Protein AF-A0AAV4Y3Q3-F1 (afdb_monomer_lite)

InterPro domains:
  IPR050278 Serine protease S9B/DPPIV [P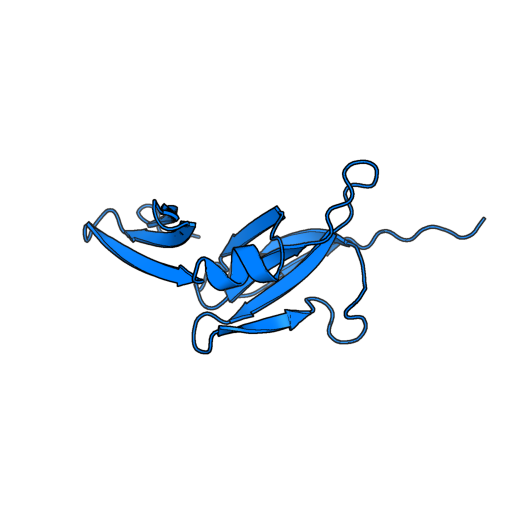THR11731] (3-102)

Secondary structure (DSSP, 8-state):
---TTEEEEE-TTS-EEEEETTTTEEEEEE-HHHHHHHT-SEEEE-TTSSEEEEEEEEETTTTEEEEEEEETTT--EEESSSS-TT-EEEEEEE-SSTT-EEEEE------

Organism: Caerostris extrusa (NCBI:txid172846)

Sequence (111 aa):
MASDHEFLFRDADGAATIYNAETLRKTVVMPNTTFRQMNVHQYSISPDRKYILLSIDYKKHSFLAKYRIFNISNEHVVPLLHDDSNAMLQFAQWGRGGSQLVSSLHFKLLQ

Structure (mmCIF, N/CA/C/O backbone):
data_AF-A0AAV4Y3Q3-F1
#
_entry.id   AF-A0AAV4Y3Q3-F1
#
loop_
_atom_site.group_PDB
_atom_site.id
_atom_site.type_symbol
_atom_site.label_atom_id
_atom_site.label_alt_id
_atom_site.label_comp_id
_atom_site.label_asym_id
_atom_site.label_entity_id
_atom_site.label_seq_id
_atom_site.pdbx_PDB_ins_code
_atom_site.Cartn_x
_atom_site.Cartn_y
_atom_site.Cartn_z
_atom_site.occupancy
_atom_site.B_iso_or_equiv
_atom_site.auth_seq_id
_atom_site.auth_comp_id
_atom_site.auth_asym_id
_atom_site.auth_atom_id
_atom_site.pdbx_PDB_model_num
ATOM 1 N N . MET A 1 1 ? -0.713 14.556 7.058 1.00 40.59 1 MET A N 1
ATOM 2 C CA . MET A 1 1 ? -0.578 13.932 8.392 1.00 40.59 1 MET A CA 1
ATOM 3 C C . MET A 1 1 ? -1.631 12.847 8.450 1.00 40.59 1 MET A C 1
ATOM 5 O O . MET A 1 1 ? -2.776 13.159 8.149 1.00 40.59 1 MET A O 1
ATOM 9 N N . ALA A 1 2 ? -1.255 11.588 8.695 1.00 48.81 2 ALA A N 1
ATOM 10 C CA . ALA A 1 2 ? -2.251 10.589 9.081 1.00 48.81 2 ALA A CA 1
ATOM 11 C C . ALA A 1 2 ? -3.042 11.197 10.247 1.00 48.81 2 ALA A C 1
ATOM 13 O O . ALA A 1 2 ? -2.412 11.795 11.117 1.00 48.81 2 ALA A O 1
ATOM 14 N N . SER A 1 3 ? -4.378 11.184 10.206 1.00 62.97 3 SER A N 1
ATOM 15 C CA . SER A 1 3 ? -5.131 11.688 11.356 1.00 62.97 3 SER A CA 1
ATOM 16 C C . SER A 1 3 ? -4.685 10.887 12.577 1.00 62.97 3 SER A C 1
ATOM 18 O O . SER A 1 3 ? -4.458 9.682 12.452 1.00 62.97 3 SER A O 1
ATOM 20 N N . ASP A 1 4 ? -4.537 11.540 13.730 1.00 74.62 4 ASP A N 1
ATOM 21 C CA . ASP A 1 4 ? -3.963 10.976 14.969 1.00 74.62 4 ASP A CA 1
ATOM 22 C C . ASP A 1 4 ? -4.721 9.741 15.518 1.00 74.62 4 ASP A C 1
ATOM 24 O O . ASP A 1 4 ? -4.395 9.194 16.571 1.00 74.62 4 ASP A O 1
ATOM 28 N N . HIS A 1 5 ? -5.733 9.275 14.787 1.00 87.00 5 HIS A N 1
ATOM 29 C CA . HIS A 1 5 ? -6.649 8.204 15.134 1.00 87.00 5 HIS A CA 1
ATOM 30 C C . HIS A 1 5 ? -6.671 7.067 14.109 1.00 87.00 5 HIS A C 1
ATOM 32 O O . HIS A 1 5 ? -7.507 6.174 14.231 1.00 87.00 5 HIS A O 1
ATOM 38 N N . GLU A 1 6 ? -5.795 7.071 13.101 1.00 91.50 6 GLU A N 1
ATOM 39 C CA . GLU A 1 6 ? -5.749 6.002 12.105 1.00 91.50 6 GLU A CA 1
ATOM 40 C C . GLU A 1 6 ? -4.428 5.256 12.021 1.00 91.50 6 GLU A C 1
ATOM 42 O O . GLU A 1 6 ? -3.344 5.837 12.021 1.00 91.50 6 GLU A O 1
ATOM 47 N N . PHE A 1 7 ? -4.548 3.937 11.870 1.00 91.00 7 PHE A N 1
ATOM 48 C CA . PHE A 1 7 ? -3.422 3.017 11.869 1.00 91.00 7 PHE A CA 1
ATOM 49 C C . PHE A 1 7 ? -3.551 2.037 10.710 1.00 91.00 7 PHE A C 1
ATOM 51 O O . PHE A 1 7 ? -4.573 1.366 10.560 1.00 91.00 7 PHE A O 1
ATOM 58 N N . LEU A 1 8 ? -2.496 1.940 9.904 1.00 95.44 8 LEU A N 1
ATOM 59 C CA . LEU A 1 8 ? -2.355 0.920 8.872 1.00 95.44 8 LEU A CA 1
ATOM 60 C C . LEU A 1 8 ? -1.654 -0.303 9.470 1.00 95.44 8 LEU A C 1
ATOM 62 O O . LEU A 1 8 ? -0.585 -0.172 10.064 1.00 95.44 8 LEU A O 1
ATOM 66 N N . PHE A 1 9 ? -2.226 -1.489 9.292 1.00 95.88 9 PHE A N 1
ATOM 67 C CA . PHE A 1 9 ? -1.650 -2.739 9.789 1.00 95.88 9 PHE A CA 1
ATOM 68 C C . PHE A 1 9 ? -1.958 -3.917 8.853 1.00 95.88 9 PHE A C 1
ATOM 70 O O . PHE A 1 9 ? -2.809 -3.813 7.967 1.00 95.88 9 PHE A O 1
ATOM 77 N N . ARG A 1 10 ? -1.253 -5.043 9.049 1.00 97.06 10 ARG A N 1
ATOM 78 C CA . ARG A 1 10 ? -1.615 -6.334 8.442 1.00 97.06 10 ARG A CA 1
ATOM 79 C C . ARG A 1 10 ? -2.601 -7.044 9.358 1.00 97.06 10 ARG A C 1
ATOM 81 O O . ARG A 1 10 ? -2.267 -7.288 10.516 1.00 97.06 10 ARG A O 1
ATOM 88 N N . ASP A 1 11 ? -3.792 -7.348 8.861 1.00 97.56 11 ASP A N 1
ATOM 89 C CA . ASP A 1 11 ? -4.766 -8.126 9.628 1.00 97.56 11 ASP A CA 1
ATOM 90 C C . ASP A 1 11 ? -4.453 -9.632 9.623 1.00 97.56 11 ASP A C 1
ATOM 92 O O . ASP A 1 11 ? -3.448 -10.079 9.065 1.00 97.56 11 ASP A O 1
ATOM 96 N N . ALA A 1 12 ? -5.306 -10.414 10.290 1.00 97.56 12 ALA A N 1
ATOM 97 C CA . ALA A 1 12 ? -5.129 -11.855 10.449 1.00 97.56 12 ALA A CA 1
ATOM 98 C C . ALA A 1 12 ? -5.189 -12.622 9.115 1.00 97.56 12 ALA A C 1
ATOM 100 O O . ALA A 1 12 ? -4.521 -13.645 8.974 1.00 97.56 12 ALA A O 1
ATOM 101 N N . ASP A 1 13 ? -5.922 -12.103 8.126 1.00 97.56 13 ASP A N 1
ATOM 102 C CA . ASP A 1 13 ? -5.992 -12.666 6.774 1.00 97.56 13 ASP A CA 1
ATOM 103 C C . ASP A 1 13 ? -4.816 -12.205 5.897 1.00 97.56 13 ASP A C 1
ATOM 105 O O . ASP A 1 13 ? -4.639 -12.657 4.758 1.00 97.56 13 ASP A O 1
ATOM 109 N N . GLY A 1 14 ? -3.981 -11.310 6.428 1.00 97.38 14 GLY A N 1
ATOM 110 C CA . GLY A 1 14 ? -2.821 -10.740 5.772 1.00 97.38 14 GLY A CA 1
ATOM 111 C C . GLY A 1 14 ? -3.166 -9.617 4.800 1.00 97.38 14 GLY A C 1
ATOM 112 O O . GLY A 1 14 ? -2.322 -9.288 3.967 1.00 97.38 14 GLY A O 1
ATOM 113 N N . ALA A 1 15 ? -4.352 -9.017 4.849 1.00 98.38 15 ALA A N 1
ATOM 114 C CA . ALA A 1 15 ? -4.645 -7.818 4.068 1.00 98.38 15 ALA A CA 1
ATOM 115 C C . ALA A 1 15 ? -4.046 -6.571 4.741 1.00 98.38 15 ALA A C 1
ATOM 117 O O . ALA A 1 15 ? -3.773 -6.568 5.943 1.00 98.38 15 ALA A O 1
ATOM 118 N N . ALA A 1 16 ? -3.785 -5.516 3.964 1.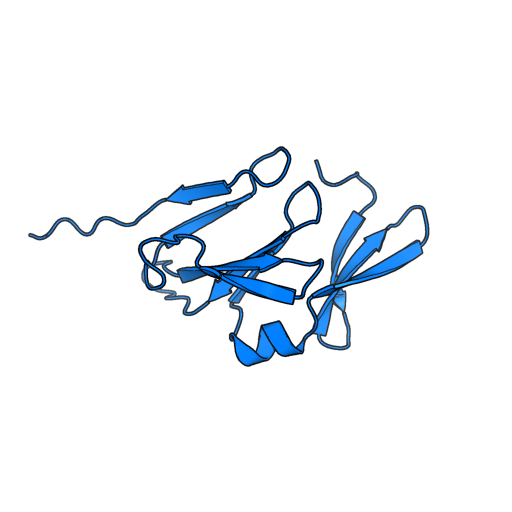00 98.31 16 ALA A N 1
ATOM 119 C CA . ALA A 1 16 ? -3.484 -4.206 4.530 1.00 98.31 16 ALA A CA 1
ATOM 120 C C . ALA A 1 16 ? -4.800 -3.517 4.882 1.00 98.31 16 ALA A C 1
ATOM 122 O O . ALA A 1 16 ? -5.646 -3.305 4.009 1.00 98.31 16 ALA A O 1
ATOM 123 N N . THR A 1 17 ? -4.938 -3.141 6.147 1.00 98.38 17 THR A N 1
ATOM 124 C CA . THR A 1 17 ? -6.191 -2.650 6.712 1.00 98.38 17 THR A CA 1
ATOM 125 C C . THR A 1 17 ? -5.933 -1.370 7.492 1.00 98.38 17 THR A C 1
ATOM 127 O O . THR A 1 17 ? -4.987 -1.278 8.274 1.00 98.38 17 THR A O 1
ATOM 130 N N . ILE A 1 18 ? -6.774 -0.365 7.258 1.00 96.94 18 ILE A N 1
ATOM 131 C CA . ILE A 1 18 ? -6.833 0.850 8.068 1.00 96.94 18 ILE A CA 1
ATOM 132 C C . ILE A 1 18 ? -7.822 0.610 9.197 1.00 96.94 18 ILE A C 1
ATOM 134 O O . ILE A 1 18 ? -8.969 0.241 8.949 1.00 96.94 18 ILE A O 1
ATOM 138 N N . TYR A 1 19 ? -7.394 0.856 10.428 1.00 96.06 19 TYR A N 1
ATOM 139 C CA . TYR A 1 19 ? -8.272 0.974 11.583 1.00 96.06 19 TYR A CA 1
ATOM 140 C C . TYR A 1 19 ? -8.401 2.438 11.988 1.00 96.06 19 TYR A C 1
ATOM 142 O O . TYR A 1 19 ? -7.389 3.113 12.172 1.00 96.06 19 TYR A O 1
ATOM 150 N N . ASN A 1 20 ? -9.636 2.903 12.154 1.00 95.00 20 ASN A N 1
ATOM 151 C CA . ASN A 1 20 ? -9.951 4.216 12.699 1.00 95.00 20 ASN A CA 1
ATOM 152 C C . ASN A 1 20 ? -10.411 4.063 14.156 1.00 95.00 20 ASN A C 1
ATOM 154 O O . ASN A 1 20 ? -11.442 3.453 14.426 1.00 95.00 20 ASN A O 1
ATOM 158 N N . ALA A 1 21 ? -9.632 4.606 15.090 1.00 93.50 21 ALA A N 1
ATOM 159 C CA . ALA A 1 21 ? -9.825 4.449 16.527 1.00 93.50 21 ALA A CA 1
ATOM 160 C C . ALA A 1 21 ? -10.990 5.274 17.097 1.00 93.50 21 ALA A C 1
ATOM 162 O O . ALA A 1 21 ? -11.505 4.917 18.151 1.00 93.50 21 ALA A O 1
ATOM 163 N N . GLU A 1 22 ? -11.437 6.329 16.411 1.00 94.56 22 GLU A N 1
ATOM 164 C CA . GLU A 1 22 ? -12.622 7.102 16.817 1.00 94.56 22 GLU A CA 1
ATOM 165 C C . GLU A 1 22 ? -13.914 6.351 16.490 1.00 94.56 22 GLU A C 1
ATOM 167 O O . GLU A 1 22 ? -14.840 6.287 17.292 1.00 94.56 22 GLU A O 1
ATOM 172 N N . THR A 1 23 ? -13.978 5.775 15.290 1.00 95.25 23 THR A N 1
ATOM 173 C CA . THR A 1 23 ? -15.184 5.113 14.765 1.00 95.25 23 THR A CA 1
ATOM 174 C C . THR A 1 23 ? -15.185 3.603 14.980 1.00 95.25 23 THR A C 1
ATOM 176 O O . THR A 1 23 ? -16.194 2.949 14.718 1.00 95.25 23 THR A O 1
ATOM 179 N N . LEU A 1 24 ? -14.051 3.044 15.410 1.00 94.94 24 LEU A N 1
ATOM 180 C CA . LEU A 1 24 ? -13.777 1.610 15.540 1.00 94.94 24 LEU A CA 1
ATOM 181 C C . LEU A 1 24 ? -13.916 0.829 14.220 1.00 94.94 24 LEU A C 1
ATOM 183 O O . LEU A 1 24 ? -14.022 -0.400 14.216 1.00 94.94 24 LEU A O 1
ATOM 187 N N . ARG A 1 25 ? -13.917 1.527 13.078 1.00 96.12 25 ARG A N 1
ATOM 188 C CA . ARG A 1 25 ? -14.088 0.917 11.757 1.00 96.12 25 ARG A CA 1
ATOM 189 C C . ARG A 1 25 ? -12.766 0.395 11.215 1.00 96.12 25 ARG A C 1
ATOM 191 O O . ARG A 1 25 ? -11.716 1.013 11.387 1.00 96.12 25 ARG A O 1
ATOM 198 N N . LYS A 1 26 ? -12.847 -0.737 10.515 1.00 96.81 26 LYS A N 1
ATOM 199 C CA . LYS A 1 26 ? -11.750 -1.329 9.747 1.00 96.81 26 LYS A CA 1
ATOM 200 C C . LYS A 1 26 ? -12.088 -1.285 8.264 1.00 96.81 26 LYS A C 1
ATOM 202 O O . LYS A 1 26 ? -13.185 -1.685 7.882 1.00 96.81 26 LYS A O 1
ATOM 207 N N . THR A 1 27 ? -11.135 -0.855 7.451 1.00 96.94 27 THR A N 1
ATOM 208 C CA . THR A 1 27 ? -11.261 -0.800 5.993 1.00 96.94 27 THR A CA 1
ATOM 209 C C . THR A 1 27 ? -10.071 -1.506 5.370 1.00 96.94 27 THR A C 1
ATOM 211 O O . THR A 1 27 ? -8.933 -1.071 5.553 1.00 96.94 27 THR A O 1
ATOM 214 N N . VAL A 1 28 ? -10.324 -2.581 4.627 1.00 97.94 28 VAL A N 1
ATOM 215 C CA . VAL A 1 28 ? -9.292 -3.220 3.805 1.00 97.94 28 VAL A CA 1
ATOM 216 C C . VAL A 1 28 ? -8.940 -2.267 2.669 1.00 97.94 28 VAL A C 1
ATOM 218 O O . VAL A 1 28 ? -9.816 -1.843 1.921 1.00 97.94 28 VAL A O 1
ATOM 221 N N . VAL A 1 29 ? -7.662 -1.917 2.559 1.00 98.25 29 VAL A N 1
ATOM 222 C CA . VAL A 1 29 ? -7.149 -1.015 1.518 1.00 98.25 29 VAL A CA 1
ATOM 223 C C . VAL A 1 29 ? -6.284 -1.724 0.490 1.00 98.25 29 VAL A C 1
ATOM 225 O O . VAL A 1 29 ? -6.051 -1.169 -0.574 1.00 98.25 29 VAL A O 1
ATOM 228 N N . MET A 1 30 ? -5.812 -2.938 0.773 1.00 98.56 30 MET A N 1
ATOM 229 C CA . MET A 1 30 ? -5.188 -3.795 -0.235 1.00 98.56 30 MET A CA 1
ATOM 230 C C . MET A 1 30 ? -5.276 -5.264 0.187 1.00 98.56 30 MET A C 1
ATOM 232 O O . MET A 1 30 ? -4.896 -5.596 1.316 1.00 98.56 30 MET A O 1
ATOM 236 N N . PRO A 1 31 ? -5.740 -6.161 -0.697 1.00 98.06 31 PRO A N 1
ATOM 237 C CA . PRO A 1 31 ? -5.919 -7.566 -0.361 1.00 98.06 31 PRO A CA 1
ATOM 238 C C . PRO A 1 31 ? -4.580 -8.302 -0.197 1.00 98.06 31 PRO A C 1
ATOM 240 O O . PRO A 1 31 ? -3.552 -7.940 -0.774 1.00 98.06 31 PRO A O 1
ATOM 243 N N . ASN A 1 32 ? -4.593 -9.406 0.558 1.00 98.44 32 ASN A N 1
ATOM 244 C CA . ASN A 1 32 ? -3.413 -10.264 0.743 1.00 98.44 32 ASN A CA 1
ATOM 245 C C . ASN A 1 32 ? -2.914 -10.892 -0.577 1.00 98.44 32 ASN A C 1
ATOM 247 O O . ASN A 1 32 ? -1.744 -11.253 -0.709 1.00 98.44 32 ASN A O 1
ATOM 251 N N . THR A 1 33 ? -3.785 -11.032 -1.581 1.00 98.19 33 THR A N 1
ATOM 252 C CA . THR A 1 33 ? -3.416 -11.530 -2.917 1.00 98.19 33 THR A CA 1
ATOM 253 C C . THR A 1 33 ? -2.305 -10.692 -3.543 1.00 98.19 33 THR A C 1
ATOM 255 O O . THR A 1 33 ? -1.324 -11.280 -3.991 1.00 98.19 33 THR A O 1
ATOM 258 N N . THR A 1 34 ? -2.378 -9.359 -3.465 1.00 98.06 34 THR A N 1
ATOM 259 C CA . THR A 1 34 ? -1.334 -8.453 -3.972 1.00 98.06 34 THR A CA 1
ATOM 260 C C . THR A 1 34 ? -0.002 -8.666 -3.255 1.00 98.06 34 THR A C 1
ATOM 262 O O . THR A 1 34 ? 1.036 -8.796 -3.905 1.00 98.06 34 THR A O 1
ATOM 265 N N . PHE A 1 35 ? -0.015 -8.792 -1.919 1.00 98.31 35 PHE A N 1
ATOM 266 C CA . PHE A 1 35 ? 1.196 -9.089 -1.139 1.00 98.31 35 PHE A CA 1
ATOM 267 C C . PHE A 1 35 ? 1.875 -10.380 -1.601 1.00 98.31 35 PHE A C 1
ATOM 269 O O . PHE A 1 35 ? 3.092 -10.398 -1.782 1.00 98.31 35 PHE A O 1
ATOM 276 N N . ARG A 1 36 ? 1.091 -11.448 -1.798 1.00 97.94 36 ARG A N 1
ATOM 277 C CA . ARG A 1 36 ? 1.600 -12.768 -2.197 1.00 97.94 36 ARG A CA 1
ATOM 278 C C . ARG A 1 36 ? 2.084 -12.795 -3.642 1.00 97.94 36 ARG A C 1
ATOM 280 O O . ARG A 1 36 ? 3.173 -13.292 -3.895 1.00 97.94 36 ARG A O 1
ATOM 287 N N . GLN A 1 37 ? 1.303 -12.248 -4.573 1.00 97.69 37 GLN A N 1
ATOM 288 C CA . GLN A 1 37 ? 1.639 -12.229 -6.000 1.00 97.69 37 GLN A CA 1
ATOM 289 C C . GLN A 1 37 ? 2.913 -11.432 -6.282 1.00 97.69 37 GLN A C 1
ATOM 291 O O . GLN A 1 37 ? 3.696 -11.810 -7.147 1.00 97.69 37 GLN A O 1
ATOM 296 N N . MET A 1 38 ? 3.126 -10.340 -5.547 1.00 97.50 38 MET A N 1
ATOM 297 C CA . MET A 1 38 ? 4.261 -9.446 -5.771 1.00 97.50 38 MET A CA 1
ATOM 298 C C . MET A 1 38 ? 5.430 -9.671 -4.808 1.00 97.50 38 MET A C 1
ATOM 300 O O . MET A 1 38 ? 6.455 -9.008 -4.949 1.00 97.50 38 MET A O 1
ATOM 304 N N . ASN A 1 39 ? 5.279 -10.571 -3.830 1.00 97.31 39 ASN A N 1
ATOM 305 C CA . ASN A 1 39 ? 6.255 -10.813 -2.767 1.00 97.31 39 ASN A CA 1
ATOM 306 C C . ASN A 1 39 ? 6.737 -9.503 -2.104 1.00 97.31 39 ASN A C 1
ATOM 308 O O . ASN A 1 39 ? 7.929 -9.187 -2.072 1.00 97.31 39 ASN A O 1
ATOM 312 N N . VAL A 1 40 ? 5.778 -8.695 -1.643 1.00 98.12 40 VAL A N 1
ATOM 313 C CA . VAL A 1 40 ? 6.034 -7.348 -1.107 1.00 98.12 40 VAL A CA 1
ATOM 314 C C . VAL A 1 40 ? 6.877 -7.416 0.167 1.00 98.12 40 VAL A C 1
ATOM 316 O O . VAL A 1 40 ? 6.505 -8.075 1.136 1.00 98.12 40 VAL A O 1
ATOM 319 N N . HIS A 1 41 ? 7.983 -6.672 0.179 1.00 96.94 41 HIS A N 1
ATOM 320 C CA . HIS A 1 41 ? 8.903 -6.566 1.309 1.00 96.94 41 HIS A CA 1
ATOM 321 C C . HIS A 1 41 ? 8.442 -5.515 2.332 1.00 96.94 41 HIS A C 1
ATOM 323 O O . HIS A 1 41 ? 8.365 -5.791 3.526 1.00 96.94 41 HIS A O 1
ATOM 329 N N . GLN A 1 42 ? 8.144 -4.294 1.881 1.00 96.69 42 GLN A N 1
ATOM 330 C CA . GLN A 1 42 ? 7.593 -3.208 2.703 1.00 96.69 42 GLN A CA 1
ATOM 331 C C . GLN A 1 42 ? 6.492 -2.475 1.940 1.00 96.69 42 GLN A C 1
ATOM 333 O O . GLN A 1 42 ? 6.438 -2.508 0.710 1.00 96.69 42 GLN A O 1
ATOM 338 N N . TYR A 1 43 ? 5.626 -1.793 2.686 1.00 97.75 43 TYR A N 1
ATOM 339 C CA . TYR A 1 43 ? 4.540 -1.002 2.129 1.00 97.75 43 TYR A CA 1
ATOM 340 C C . TYR A 1 43 ? 4.253 0.232 2.988 1.00 97.75 43 TYR A C 1
ATOM 342 O O . TYR A 1 43 ? 4.511 0.235 4.191 1.00 97.75 43 TYR A O 1
ATOM 350 N N . SER A 1 44 ? 3.714 1.280 2.372 1.00 96.44 44 SER A N 1
ATOM 351 C CA . SER A 1 44 ? 3.233 2.477 3.067 1.00 96.44 44 SER A CA 1
ATOM 352 C C . SER A 1 44 ? 2.093 3.128 2.292 1.00 96.44 44 SER A C 1
ATOM 354 O O . SER A 1 44 ? 2.045 3.052 1.066 1.00 96.44 44 SER A O 1
ATOM 356 N N . ILE A 1 45 ? 1.164 3.772 2.993 1.00 95.31 45 ILE A N 1
ATOM 357 C CA . ILE A 1 45 ? 0.004 4.427 2.380 1.00 95.31 45 ILE A CA 1
ATOM 358 C C . ILE A 1 45 ? 0.253 5.923 2.170 1.00 95.31 45 ILE A C 1
ATOM 360 O O . ILE A 1 45 ? 0.897 6.567 3.002 1.00 95.31 45 ILE A O 1
ATOM 364 N N . SER A 1 46 ? -0.257 6.474 1.067 1.00 95.12 46 SER A N 1
ATOM 365 C CA . SER A 1 46 ? -0.210 7.911 0.808 1.00 95.12 46 SER A CA 1
ATOM 366 C C . SER A 1 46 ? -1.025 8.683 1.859 1.00 95.12 46 SER A C 1
ATOM 368 O O . SER A 1 46 ? -2.041 8.178 2.347 1.00 95.12 46 SER A O 1
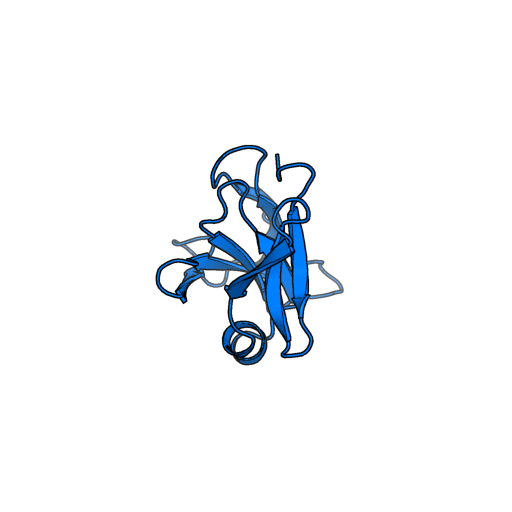ATOM 370 N N . PRO A 1 47 ? -0.635 9.924 2.209 1.00 90.75 47 PRO A N 1
ATOM 371 C CA . PRO A 1 47 ? -1.392 10.766 3.138 1.00 90.75 47 PRO A CA 1
ATOM 372 C C . PRO A 1 47 ? -2.882 10.930 2.802 1.00 90.75 47 PRO A C 1
ATOM 374 O O . PRO A 1 47 ? -3.695 11.070 3.710 1.00 90.75 47 PRO A O 1
ATOM 377 N N . ASP A 1 48 ? -3.237 10.922 1.514 1.00 92.06 48 ASP A N 1
ATOM 378 C CA . ASP A 1 48 ? -4.620 11.015 1.025 1.00 92.06 48 ASP A CA 1
ATOM 379 C C . ASP A 1 48 ? -5.333 9.660 0.869 1.00 92.06 48 ASP A C 1
ATOM 381 O O . ASP A 1 48 ? -6.498 9.634 0.473 1.00 92.06 48 ASP A O 1
ATOM 385 N N . ARG A 1 49 ? -4.657 8.547 1.191 1.00 93.31 49 ARG A N 1
ATOM 386 C CA . ARG A 1 49 ? -5.191 7.172 1.197 1.00 93.31 49 ARG A CA 1
ATOM 387 C C . ARG A 1 49 ? -5.711 6.691 -0.150 1.00 93.31 49 ARG A C 1
ATOM 389 O O . ARG A 1 49 ? -6.583 5.829 -0.211 1.00 93.31 49 ARG A O 1
ATOM 396 N N . LYS A 1 50 ? -5.179 7.244 -1.235 1.00 96.25 50 LYS A N 1
ATOM 397 C CA . LYS A 1 50 ? -5.512 6.808 -2.594 1.00 96.25 50 LYS A CA 1
ATOM 398 C C . LYS A 1 50 ? -4.574 5.721 -3.100 1.00 96.25 50 LYS A C 1
ATOM 400 O O . LYS A 1 50 ? -4.970 4.923 -3.949 1.00 96.25 50 LYS A O 1
ATOM 405 N N . TYR A 1 51 ? -3.355 5.671 -2.565 1.00 97.75 51 TYR A N 1
ATOM 406 C CA . TYR A 1 51 ? -2.311 4.795 -3.069 1.00 97.75 51 TYR A CA 1
ATOM 407 C C . TYR A 1 51 ? -1.514 4.119 -1.959 1.00 97.75 51 TYR A C 1
ATOM 409 O O . TYR A 1 51 ? -1.351 4.655 -0.863 1.00 97.75 51 TYR A O 1
ATOM 417 N N . ILE A 1 52 ? -0.955 2.956 -2.283 1.00 98.00 52 ILE A N 1
ATOM 418 C CA . ILE A 1 52 ? 0.031 2.256 -1.460 1.00 98.00 52 ILE A CA 1
ATOM 419 C C . ILE A 1 52 ? 1.324 2.124 -2.260 1.00 98.00 52 ILE A C 1
ATOM 421 O O . ILE A 1 52 ? 1.326 1.646 -3.391 1.00 98.00 52 ILE A O 1
ATOM 425 N N . LEU A 1 53 ? 2.433 2.552 -1.664 1.00 98.06 53 LEU A N 1
ATOM 426 C CA . LEU A 1 53 ? 3.774 2.341 -2.184 1.00 98.06 53 LEU A CA 1
ATOM 427 C C . LEU A 1 53 ? 4.247 0.971 -1.712 1.00 98.06 53 LEU A C 1
ATOM 429 O O . LEU A 1 53 ? 4.225 0.700 -0.514 1.00 98.06 53 LEU A O 1
ATOM 433 N N . LEU A 1 54 ? 4.682 0.126 -2.639 1.00 98.38 54 LEU A N 1
ATOM 434 C CA . LEU A 1 54 ? 5.175 -1.224 -2.382 1.00 98.38 54 LEU A CA 1
ATOM 435 C C . LEU A 1 54 ? 6.649 -1.302 -2.766 1.00 98.38 54 LEU A C 1
ATOM 437 O O . LEU A 1 54 ? 7.023 -0.824 -3.838 1.00 98.38 54 LEU A O 1
ATOM 441 N N . SER A 1 55 ? 7.465 -1.952 -1.940 1.00 97.88 55 SER A N 1
ATOM 442 C CA . SER A 1 55 ? 8.816 -2.367 -2.318 1.00 97.88 55 SER A CA 1
ATOM 443 C C . SER A 1 55 ? 8.860 -3.874 -2.569 1.00 97.88 55 SER A C 1
ATOM 445 O O . SER A 1 55 ? 8.366 -4.670 -1.769 1.00 97.88 55 SER A O 1
ATOM 447 N N . ILE A 1 56 ? 9.436 -4.265 -3.704 1.00 97.69 56 ILE A N 1
ATOM 448 C CA . ILE A 1 56 ? 9.593 -5.658 -4.145 1.00 97.69 56 ILE A CA 1
ATOM 449 C C . ILE A 1 56 ? 11.039 -5.900 -4.593 1.00 97.69 56 ILE A C 1
ATOM 451 O O . ILE A 1 56 ? 11.804 -4.952 -4.791 1.00 97.69 56 ILE A O 1
ATOM 455 N N . ASP A 1 57 ? 11.425 -7.166 -4.763 1.00 96.50 57 ASP A N 1
ATOM 456 C CA . ASP A 1 57 ? 12.779 -7.565 -5.184 1.00 96.50 57 ASP A CA 1
ATOM 457 C C . ASP A 1 57 ? 13.906 -6.973 -4.306 1.00 96.50 57 ASP A C 1
ATOM 459 O O . ASP A 1 57 ? 15.006 -6.697 -4.795 1.00 96.50 57 ASP A O 1
ATOM 463 N N . TYR A 1 58 ? 13.645 -6.773 -3.007 1.00 96.44 58 TYR A N 1
ATOM 464 C CA . TYR A 1 58 ? 14.583 -6.119 -2.093 1.00 96.44 58 TYR A CA 1
ATOM 465 C C . TYR A 1 58 ? 15.926 -6.860 -1.999 1.00 96.44 58 TYR A C 1
ATOM 467 O O . TYR A 1 58 ? 15.997 -8.063 -1.731 1.00 96.44 58 TYR A O 1
ATOM 475 N N . LYS A 1 59 ? 17.018 -6.119 -2.188 1.00 95.19 59 LYS A N 1
ATOM 476 C CA . LYS A 1 59 ? 18.401 -6.594 -2.126 1.00 95.19 59 LYS A CA 1
ATOM 477 C C . LYS A 1 59 ? 19.049 -6.087 -0.844 1.00 95.19 59 LYS A C 1
ATOM 479 O O . LYS A 1 59 ? 19.541 -4.964 -0.787 1.00 95.19 59 LYS A O 1
ATOM 484 N N . LYS A 1 60 ? 19.110 -6.949 0.173 1.00 89.56 60 LYS A N 1
ATOM 485 C CA . LYS A 1 60 ? 19.607 -6.615 1.521 1.00 89.56 60 LYS A CA 1
ATOM 486 C C . LYS A 1 60 ? 21.001 -5.970 1.549 1.00 89.56 60 LYS A C 1
ATOM 488 O O . LYS A 1 60 ? 21.229 -5.098 2.373 1.00 89.56 60 LYS A O 1
ATOM 493 N N . HIS A 1 61 ? 21.919 -6.380 0.671 1.00 90.69 61 HIS A N 1
ATOM 494 C CA . HIS A 1 61 ? 23.301 -5.875 0.677 1.00 90.69 61 HIS A CA 1
ATOM 495 C C . HIS A 1 61 ? 23.469 -4.493 0.038 1.00 90.69 61 HIS A C 1
ATOM 497 O O . HIS A 1 61 ? 24.385 -3.766 0.403 1.00 90.69 61 HIS A O 1
ATOM 503 N N . SER A 1 62 ? 22.607 -4.132 -0.912 1.00 89.62 62 SER A N 1
ATOM 504 C CA . SER A 1 62 ? 22.652 -2.833 -1.595 1.00 89.62 62 SER A CA 1
ATOM 505 C C . SER A 1 62 ? 21.529 -1.890 -1.165 1.00 89.62 62 SER A C 1
ATOM 507 O O . SER A 1 62 ? 21.496 -0.748 -1.618 1.00 89.62 62 SER A O 1
ATOM 509 N N . PHE A 1 63 ? 20.616 -2.364 -0.311 1.00 90.50 63 PHE A N 1
ATOM 510 C CA . PHE A 1 63 ? 19.393 -1.674 0.104 1.00 90.50 63 PHE A CA 1
ATOM 511 C C . PHE A 1 63 ? 18.518 -1.234 -1.078 1.00 90.50 63 PHE A C 1
ATOM 513 O O . PHE A 1 63 ? 17.780 -0.263 -0.986 1.00 90.50 63 PHE A O 1
ATOM 520 N N . LEU A 1 64 ? 18.603 -1.949 -2.204 1.00 95.25 64 LEU A N 1
ATOM 521 C CA . LEU A 1 64 ? 17.858 -1.633 -3.418 1.00 95.25 64 LEU A CA 1
ATOM 522 C C . LEU A 1 64 ? 16.535 -2.393 -3.472 1.00 95.25 64 LEU A C 1
ATOM 524 O O . LEU A 1 64 ? 16.504 -3.588 -3.190 1.00 95.25 64 LEU A O 1
ATOM 528 N N . ALA A 1 65 ? 15.471 -1.741 -3.926 1.00 96.75 65 ALA A N 1
ATOM 529 C CA . ALA A 1 65 ? 14.197 -2.377 -4.249 1.00 96.75 65 ALA A CA 1
ATOM 530 C C . ALA A 1 65 ? 13.606 -1.801 -5.534 1.00 96.75 65 ALA A C 1
ATOM 532 O O . ALA A 1 65 ? 13.868 -0.653 -5.897 1.00 96.75 65 ALA A O 1
ATOM 533 N N . LYS A 1 66 ? 12.760 -2.585 -6.203 1.00 97.06 66 LYS A N 1
ATOM 534 C CA . LYS A 1 66 ? 11.832 -2.032 -7.190 1.00 97.06 66 LYS A CA 1
ATOM 535 C C . LYS A 1 66 ? 10.617 -1.503 -6.450 1.00 97.06 66 LYS A C 1
ATOM 537 O O . LYS A 1 66 ? 10.091 -2.172 -5.562 1.00 97.06 66 LYS A O 1
ATOM 542 N N . TYR A 1 67 ? 10.151 -0.329 -6.849 1.00 97.44 67 TYR A N 1
ATOM 543 C CA . TYR A 1 67 ? 8.971 0.279 -6.251 1.00 97.44 67 TYR A CA 1
ATOM 544 C C . TYR A 1 67 ? 7.771 0.229 -7.192 1.00 97.44 67 TYR A C 1
ATOM 546 O O . TYR A 1 67 ? 7.896 0.301 -8.422 1.00 97.44 67 TYR A O 1
ATOM 554 N N . ARG A 1 68 ? 6.594 0.060 -6.596 1.00 98.00 68 ARG A N 1
ATOM 555 C CA . ARG A 1 68 ? 5.304 -0.036 -7.281 1.00 98.00 68 ARG A CA 1
ATOM 556 C C . ARG A 1 68 ? 4.276 0.811 -6.544 1.00 98.00 68 ARG A C 1
ATOM 558 O O . ARG A 1 68 ? 4.346 0.924 -5.324 1.00 98.00 68 ARG A O 1
ATOM 565 N N . ILE A 1 69 ? 3.330 1.380 -7.278 1.00 98.06 69 ILE A N 1
ATOM 566 C CA . ILE A 1 69 ? 2.190 2.108 -6.727 1.00 98.06 69 ILE A CA 1
ATOM 567 C C . ILE A 1 69 ? 0.944 1.262 -6.971 1.00 98.06 69 ILE A C 1
ATOM 569 O O . ILE A 1 69 ? 0.604 0.986 -8.119 1.00 98.06 69 ILE A O 1
ATOM 573 N N . PHE A 1 70 ? 0.276 0.859 -5.897 1.00 98.56 70 PHE A N 1
ATOM 574 C CA . PHE A 1 70 ? -1.041 0.231 -5.922 1.00 98.56 70 PHE A CA 1
ATOM 575 C C . PHE A 1 70 ? -2.114 1.311 -5.752 1.00 98.56 70 PHE A C 1
ATOM 577 O O . PHE A 1 70 ? -2.059 2.086 -4.797 1.00 98.56 70 PHE A O 1
ATOM 584 N N . ASN A 1 71 ? -3.075 1.379 -6.671 1.00 98.12 71 ASN A N 1
ATOM 585 C CA . ASN A 1 71 ? -4.232 2.265 -6.590 1.00 98.12 71 ASN A CA 1
ATOM 586 C C . ASN A 1 71 ? -5.372 1.561 -5.848 1.00 98.12 71 ASN A C 1
ATOM 588 O O . ASN A 1 71 ? -5.874 0.536 -6.296 1.00 98.12 71 ASN A O 1
ATOM 592 N N . ILE A 1 72 ? -5.802 2.140 -4.727 1.00 98.06 72 ILE A N 1
ATOM 593 C CA . ILE A 1 72 ? -6.787 1.518 -3.833 1.00 98.06 72 ILE A CA 1
ATOM 594 C C . ILE A 1 72 ? -8.171 1.416 -4.489 1.00 98.06 72 ILE A C 1
ATOM 596 O O . ILE A 1 72 ? -8.916 0.486 -4.211 1.00 98.06 72 ILE A O 1
ATOM 600 N N . SER A 1 73 ? -8.521 2.344 -5.382 1.00 97.75 73 SER A N 1
ATOM 601 C CA . SER A 1 73 ? -9.873 2.421 -5.956 1.00 97.75 73 SER A CA 1
ATOM 602 C C . SER A 1 73 ? -10.180 1.351 -7.003 1.00 97.75 73 SER A C 1
ATOM 604 O O . SER A 1 73 ? -11.341 0.998 -7.190 1.00 97.75 73 SER A O 1
ATOM 606 N N . ASN A 1 74 ? -9.158 0.864 -7.708 1.00 97.69 74 ASN A N 1
ATOM 607 C CA . ASN A 1 74 ? -9.312 -0.059 -8.836 1.00 97.69 74 ASN A CA 1
ATOM 608 C C . ASN A 1 74 ? -8.314 -1.224 -8.805 1.00 97.69 74 ASN A C 1
ATOM 610 O O . ASN A 1 74 ? -8.215 -1.967 -9.778 1.00 97.69 74 ASN A O 1
ATOM 614 N N . GLU A 1 75 ? -7.556 -1.344 -7.716 1.00 97.56 75 GLU A N 1
ATOM 615 C CA . GLU A 1 75 ? -6.548 -2.378 -7.471 1.00 97.56 75 GLU A CA 1
ATOM 616 C C . GLU A 1 75 ? -5.429 -2.457 -8.524 1.00 97.56 75 GLU A C 1
ATOM 618 O O . GLU A 1 75 ? -4.667 -3.424 -8.576 1.00 97.56 75 GLU A O 1
ATOM 623 N N . HIS A 1 76 ? -5.286 -1.427 -9.362 1.00 97.62 76 HIS A N 1
ATOM 624 C CA . HIS A 1 76 ? -4.280 -1.405 -10.412 1.00 97.62 76 HIS A CA 1
ATOM 625 C C . HIS A 1 76 ? -2.893 -1.098 -9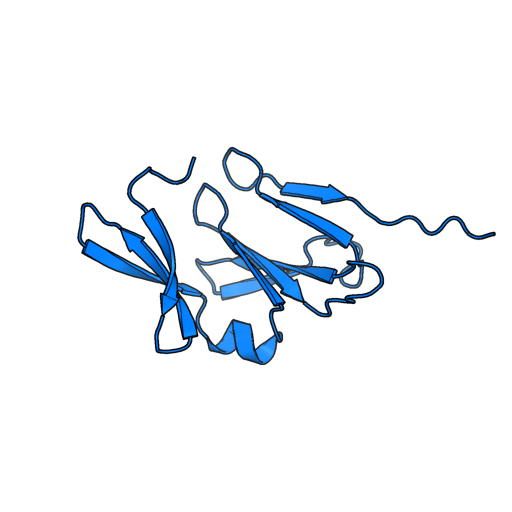.841 1.00 97.62 76 HIS A C 1
ATOM 627 O O . HIS A 1 76 ? -2.730 -0.209 -9.001 1.00 97.62 76 HIS A O 1
ATOM 633 N N . VAL A 1 77 ? -1.873 -1.795 -10.344 1.00 97.75 77 VAL A N 1
ATOM 634 C CA . VAL A 1 77 ? -0.483 -1.620 -9.914 1.00 97.75 77 VAL A CA 1
ATOM 635 C C . VAL A 1 77 ? 0.370 -1.106 -11.060 1.00 97.75 77 VAL A C 1
ATOM 637 O O . VAL A 1 77 ? 0.397 -1.694 -12.137 1.00 97.75 77 VAL A O 1
ATOM 640 N N . VAL A 1 78 ? 1.122 -0.038 -10.809 1.00 97.00 78 VAL A N 1
ATOM 641 C CA . VAL A 1 78 ? 2.047 0.561 -11.782 1.00 97.00 78 VAL A CA 1
ATOM 642 C C . VAL A 1 78 ? 3.465 0.658 -11.217 1.00 97.00 78 VAL A C 1
ATOM 644 O O . VAL A 1 78 ? 3.641 0.716 -9.996 1.00 97.00 78 VAL A O 1
ATOM 647 N N . PRO A 1 79 ? 4.512 0.657 -12.062 1.00 96.81 79 PRO A N 1
ATOM 648 C CA . PRO A 1 79 ? 5.853 1.023 -11.619 1.00 96.81 79 PRO A CA 1
ATOM 649 C C . PRO A 1 79 ? 5.891 2.456 -11.087 1.00 96.81 79 PRO A C 1
ATOM 651 O O . PRO A 1 79 ? 5.202 3.329 -11.60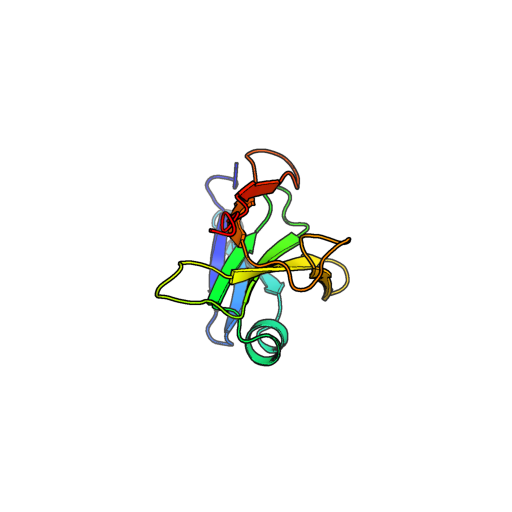4 1.00 96.81 79 PRO A O 1
ATOM 654 N N . LEU A 1 80 ? 6.709 2.687 -10.053 1.00 94.56 80 LEU A N 1
ATOM 655 C CA . LEU A 1 80 ? 6.937 4.032 -9.517 1.00 94.56 80 LEU A CA 1
ATOM 656 C C . LEU A 1 80 ? 7.553 4.961 -10.573 1.00 94.56 80 LEU A C 1
ATOM 658 O O . LEU A 1 80 ? 7.165 6.119 -10.675 1.00 94.56 80 LEU A O 1
ATOM 662 N N . LEU A 1 81 ? 8.509 4.446 -11.349 1.00 92.06 81 LEU A N 1
ATOM 663 C CA . LEU A 1 81 ? 9.088 5.141 -12.493 1.00 92.06 81 LEU A CA 1
ATOM 664 C C . LEU A 1 81 ? 8.464 4.571 -13.766 1.00 92.06 81 LEU A C 1
ATOM 666 O O . LEU A 1 81 ? 8.711 3.418 -14.116 1.00 92.06 81 LEU A O 1
ATOM 670 N N . HIS A 1 82 ? 7.627 5.366 -14.432 1.00 86.62 82 HIS A N 1
ATOM 671 C CA . HIS A 1 82 ? 6.922 4.937 -15.642 1.00 86.62 82 HIS A CA 1
ATOM 672 C C . HIS A 1 82 ? 7.882 4.615 -16.794 1.00 86.62 82 HIS A C 1
ATOM 674 O O . HIS A 1 82 ? 7.674 3.621 -17.486 1.00 86.62 82 HIS A O 1
ATOM 680 N N . ASP A 1 83 ? 8.952 5.400 -16.938 1.00 90.00 83 ASP A N 1
ATOM 681 C CA . ASP A 1 83 ? 9.929 5.252 -18.023 1.00 90.00 83 ASP A CA 1
ATOM 682 C C . ASP A 1 83 ? 10.863 4.046 -17.830 1.00 90.00 83 ASP A C 1
ATOM 684 O O . ASP A 1 83 ? 11.367 3.490 -18.803 1.00 90.00 83 ASP A O 1
ATOM 688 N N . ASP A 1 84 ? 11.069 3.605 -16.584 1.00 90.31 84 ASP A N 1
ATOM 689 C CA . ASP A 1 84 ? 11.858 2.413 -16.269 1.00 90.31 84 ASP A CA 1
ATOM 690 C C . ASP A 1 84 ? 11.200 1.583 -15.160 1.00 90.31 84 ASP A C 1
ATOM 692 O O . ASP A 1 84 ? 11.446 1.736 -13.960 1.00 90.31 84 ASP A O 1
ATOM 696 N N . SER A 1 85 ? 10.379 0.625 -15.590 1.00 91.00 85 SER A N 1
ATOM 697 C CA . SER A 1 85 ? 9.682 -0.302 -14.694 1.00 91.00 85 SER A CA 1
ATOM 698 C C . SER A 1 85 ? 10.606 -1.228 -13.885 1.00 91.00 85 SER A C 1
ATOM 700 O O . SER A 1 85 ? 10.168 -1.802 -12.874 1.00 91.00 85 SER A O 1
ATOM 702 N N . ASN A 1 86 ? 11.866 -1.387 -14.301 1.00 92.81 86 ASN A N 1
ATOM 703 C CA . ASN A 1 86 ? 12.857 -2.242 -13.650 1.00 92.81 86 ASN A CA 1
ATOM 704 C C . ASN A 1 86 ? 13.852 -1.470 -12.786 1.00 92.81 86 ASN A C 1
ATOM 706 O O . ASN A 1 86 ? 14.636 -2.113 -12.081 1.00 92.81 86 ASN A O 1
ATOM 710 N N . ALA A 1 87 ? 13.777 -0.138 -12.787 1.00 92.94 87 ALA A N 1
ATOM 711 C CA . ALA A 1 87 ? 14.611 0.714 -11.963 1.00 92.94 87 ALA A CA 1
ATOM 712 C C . ALA A 1 87 ? 14.593 0.261 -10.500 1.00 92.94 87 ALA A C 1
ATOM 714 O O . ALA A 1 87 ? 13.541 0.022 -9.892 1.00 92.94 87 ALA A O 1
ATOM 715 N N . MET A 1 88 ? 15.791 0.161 -9.931 1.00 94.19 88 MET A N 1
ATOM 716 C CA . MET A 1 88 ? 15.979 -0.142 -8.524 1.00 94.19 88 MET A CA 1
ATOM 717 C C . MET A 1 88 ? 16.399 1.120 -7.782 1.00 94.19 88 MET A C 1
ATOM 719 O O . MET A 1 88 ? 17.364 1.785 -8.155 1.00 94.19 88 MET A O 1
ATOM 723 N N . LEU A 1 89 ? 15.682 1.430 -6.708 1.00 93.88 89 LEU A N 1
ATOM 724 C CA . LEU A 1 89 ? 15.909 2.611 -5.884 1.00 93.88 89 LEU A CA 1
ATOM 725 C C . LEU A 1 89 ? 16.411 2.185 -4.515 1.00 93.88 89 LEU A C 1
ATOM 727 O O . LEU A 1 89 ? 16.014 1.135 -4.009 1.00 93.88 89 LEU A O 1
ATOM 731 N N . GLN A 1 90 ? 17.254 3.014 -3.905 1.00 92.19 90 GLN A N 1
ATOM 732 C CA . GLN A 1 90 ? 17.623 2.823 -2.499 1.00 92.19 90 GLN A CA 1
ATOM 733 C C . GLN A 1 90 ? 16.468 3.191 -1.579 1.00 92.19 90 GLN A C 1
ATOM 735 O O . GLN A 1 90 ? 16.335 2.652 -0.484 1.00 92.19 90 GLN A O 1
ATOM 740 N N . PHE A 1 91 ? 15.653 4.148 -2.019 1.00 89.88 91 PHE A N 1
ATOM 741 C CA . PHE A 1 91 ? 14.630 4.722 -1.180 1.00 89.88 91 PHE A CA 1
ATOM 742 C C . PHE A 1 91 ? 13.503 5.331 -2.004 1.00 89.88 91 PHE A C 1
ATOM 744 O O . PHE A 1 91 ? 13.745 6.041 -2.983 1.00 89.88 91 PHE A O 1
ATOM 751 N N . ALA A 1 92 ? 12.276 5.104 -1.549 1.00 94.06 92 ALA A N 1
ATOM 752 C CA . ALA A 1 92 ? 11.112 5.889 -1.916 1.00 94.06 92 ALA A CA 1
ATOM 753 C C . ALA A 1 92 ? 10.143 5.950 -0.730 1.00 94.06 92 ALA A C 1
ATOM 755 O O . ALA A 1 92 ? 9.934 4.952 -0.036 1.00 94.06 92 ALA A O 1
ATOM 756 N N . GLN A 1 93 ? 9.550 7.119 -0.510 1.00 93.81 93 GLN A N 1
ATOM 757 C CA . GLN A 1 93 ? 8.542 7.346 0.522 1.00 93.81 93 GLN A CA 1
ATOM 758 C C . GLN A 1 93 ? 7.522 8.388 0.071 1.00 93.81 93 GLN A C 1
ATOM 760 O O . GLN A 1 93 ? 7.805 9.224 -0.792 1.00 93.81 93 GLN A O 1
ATOM 765 N N . TRP A 1 94 ? 6.359 8.389 0.714 1.00 93.75 94 TRP A N 1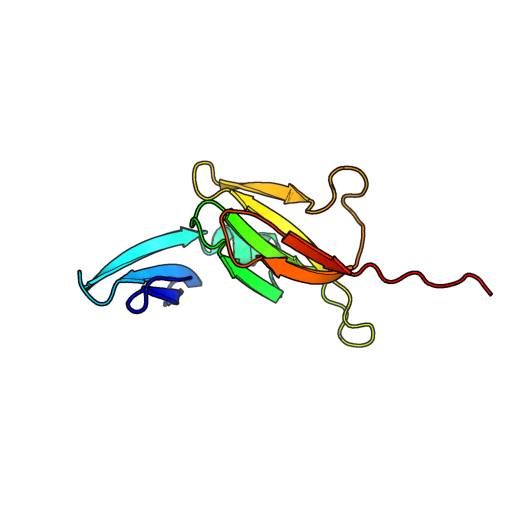
ATOM 766 C CA . TRP A 1 94 ? 5.390 9.465 0.564 1.00 93.75 94 TRP A CA 1
ATOM 767 C C . TRP A 1 94 ? 5.876 10.758 1.232 1.00 93.75 94 TRP A C 1
ATOM 769 O O . TRP A 1 94 ? 6.487 10.746 2.301 1.00 93.75 94 TRP A O 1
ATOM 779 N N . GLY A 1 95 ? 5.580 11.888 0.598 1.00 87.50 95 GLY A N 1
ATOM 780 C CA . GLY A 1 95 ? 5.708 13.222 1.171 1.00 87.50 95 GLY A CA 1
ATOM 781 C C . GLY A 1 95 ? 4.607 13.517 2.196 1.00 87.50 95 GLY A C 1
ATOM 782 O O . GLY A 1 95 ? 3.767 12.680 2.515 1.00 87.50 95 GLY A O 1
ATOM 783 N N . ARG A 1 96 ? 4.592 14.744 2.732 1.00 78.94 96 ARG A N 1
ATOM 784 C CA . ARG A 1 96 ? 3.679 15.123 3.830 1.00 78.94 96 ARG A CA 1
ATOM 785 C C . ARG A 1 96 ? 2.235 15.405 3.396 1.00 78.94 96 ARG A C 1
ATOM 787 O O . ARG A 1 96 ? 1.345 15.387 4.252 1.00 78.94 96 ARG A O 1
ATOM 794 N N . GLY A 1 97 ? 2.001 15.672 2.109 1.00 77.69 97 GLY A N 1
ATOM 795 C CA . GLY A 1 97 ? 0.699 16.062 1.568 1.00 77.69 97 GLY A CA 1
ATOM 796 C C . GLY A 1 97 ? 0.339 15.328 0.278 1.00 77.69 97 GLY A C 1
ATOM 797 O O . GLY A 1 97 ? 1.187 15.123 -0.592 1.00 77.69 97 GLY A O 1
ATOM 798 N N . GLY A 1 98 ? -0.939 14.958 0.158 1.00 79.38 98 GLY A N 1
ATOM 799 C CA . GLY A 1 98 ? -1.492 14.302 -1.027 1.00 79.38 98 GLY A CA 1
ATOM 800 C C . GLY A 1 98 ? -0.796 12.982 -1.357 1.00 79.38 98 GLY A C 1
ATOM 801 O O . GLY A 1 98 ? -0.585 12.152 -0.477 1.00 79.38 98 GLY A O 1
ATOM 802 N N . SER A 1 99 ? -0.420 12.834 -2.628 1.00 80.88 99 SER A N 1
ATOM 803 C CA . SER A 1 99 ? 0.278 11.672 -3.195 1.00 80.88 99 SER A CA 1
ATOM 804 C C . SER A 1 99 ? 1.695 12.019 -3.682 1.00 80.88 99 SER A C 1
ATOM 806 O O . SER A 1 99 ? 2.192 11.444 -4.647 1.00 80.88 99 SER A O 1
ATOM 808 N N . GLN A 1 100 ? 2.346 13.006 -3.062 1.00 78.81 100 GLN A N 1
ATOM 809 C CA . GLN A 1 100 ? 3.720 13.374 -3.415 1.00 78.81 100 GLN A CA 1
ATOM 810 C C . GLN A 1 100 ? 4.694 12.269 -3.002 1.00 78.81 100 GLN A C 1
ATOM 812 O O . GLN A 1 100 ? 4.531 11.670 -1.942 1.00 78.81 100 GLN A O 1
ATOM 817 N N . LEU A 1 101 ? 5.727 12.030 -3.806 1.00 82.00 101 LEU A N 1
ATOM 818 C CA . LEU A 1 101 ? 6.750 11.015 -3.556 1.00 82.00 101 LEU A CA 1
ATOM 819 C C . LEU A 1 101 ? 8.132 11.662 -3.494 1.00 82.00 101 LEU A C 1
ATOM 821 O O . LEU A 1 101 ? 8.426 12.598 -4.233 1.00 82.00 101 LEU A O 1
ATOM 825 N N . VAL A 1 102 ? 8.981 11.136 -2.617 1.00 78.44 102 VAL A N 1
ATOM 826 C CA . VAL A 1 102 ? 10.409 11.454 -2.551 1.00 78.44 102 VAL A CA 1
ATOM 827 C C . VAL A 1 102 ? 11.170 10.158 -2.772 1.00 78.44 102 VAL A C 1
ATOM 829 O O . VAL A 1 102 ? 10.910 9.176 -2.079 1.00 78.44 102 VAL A O 1
ATOM 832 N N . SER A 1 103 ? 12.111 10.150 -3.715 1.00 75.38 103 SER A N 1
ATOM 833 C CA . SER A 1 103 ? 12.906 8.967 -4.051 1.00 75.38 103 SER A CA 1
ATOM 834 C C . SER A 1 103 ? 14.371 9.303 -4.304 1.00 75.38 103 SER A C 1
ATOM 836 O O . SER A 1 103 ? 14.668 10.364 -4.851 1.00 75.38 103 SER A O 1
ATOM 838 N N . SER A 1 104 ? 15.278 8.381 -3.971 1.00 80.06 104 SER A N 1
ATOM 839 C CA . SER A 1 104 ? 16.693 8.457 -4.348 1.00 80.06 104 SER A CA 1
ATOM 840 C C . SER A 1 104 ? 17.109 7.257 -5.207 1.00 80.06 104 SER A C 1
ATOM 842 O O . SER A 1 104 ? 16.870 6.089 -4.879 1.00 80.06 104 SER A O 1
ATOM 844 N N . LEU A 1 105 ? 17.733 7.570 -6.343 1.00 71.69 105 LEU A N 1
ATOM 845 C CA . LEU A 1 105 ? 18.321 6.612 -7.277 1.00 71.69 105 LEU A CA 1
ATOM 846 C C . LEU A 1 105 ? 19.762 6.307 -6.864 1.00 71.69 105 LEU A C 1
ATOM 848 O O . LEU A 1 105 ? 20.518 7.212 -6.510 1.00 71.69 105 LEU A O 1
ATOM 852 N N . HIS A 1 106 ? 20.168 5.043 -6.967 1.00 56.25 106 HIS A N 1
ATOM 853 C CA . HIS A 1 106 ? 21.581 4.692 -6.895 1.00 56.25 106 HIS A CA 1
ATOM 854 C C . HIS A 1 106 ? 22.202 4.792 -8.288 1.00 56.25 106 HIS A C 1
ATOM 856 O O . HIS A 1 106 ? 21.986 3.918 -9.126 1.00 56.25 106 HIS A O 1
ATOM 862 N N . PHE A 1 107 ? 23.006 5.824 -8.528 1.00 51.62 107 PHE A N 1
ATOM 863 C CA . PHE A 1 107 ? 23.920 5.836 -9.665 1.00 51.62 107 PHE A CA 1
ATOM 864 C C . PHE A 1 107 ? 25.158 5.020 -9.288 1.00 51.62 107 PHE A C 1
ATOM 866 O O . PHE A 1 107 ? 25.976 5.466 -8.483 1.00 51.62 107 PHE A O 1
ATOM 873 N N . LYS A 1 108 ? 25.327 3.828 -9.873 1.00 47.78 108 LYS A N 1
ATOM 874 C CA . LYS A 1 108 ? 26.678 3.271 -9.986 1.00 47.78 108 LYS A CA 1
ATOM 875 C C . LYS A 1 108 ? 27.406 4.129 -11.011 1.00 47.78 108 LYS A C 1
ATOM 877 O O . LYS A 1 108 ? 27.094 4.057 -12.196 1.00 47.78 108 LYS A O 1
ATOM 882 N N . LEU A 1 109 ? 28.343 4.952 -10.550 1.00 33.06 109 LEU A N 1
ATOM 883 C CA . LEU A 1 109 ? 29.398 5.461 -11.419 1.00 33.06 109 LEU A CA 1
ATOM 884 C C . LEU A 1 109 ? 30.055 4.235 -12.067 1.00 33.06 109 LEU A C 1
ATOM 886 O O . LEU A 1 109 ? 30.553 3.362 -11.355 1.00 33.06 109 LEU A O 1
ATOM 890 N N . LEU A 1 110 ? 29.978 4.134 -13.394 1.00 40.16 110 LEU A N 1
ATOM 891 C CA . LEU A 1 110 ? 30.832 3.222 -14.146 1.00 40.16 110 LEU A CA 1
ATOM 892 C C . LEU A 1 110 ? 32.272 3.690 -13.889 1.00 40.16 110 LEU A C 1
ATOM 894 O O . LEU A 1 110 ? 32.609 4.822 -14.236 1.00 40.16 110 LEU A O 1
ATOM 898 N N . GLN A 1 111 ? 33.059 2.865 -13.199 1.00 43.12 111 GLN A N 1
ATOM 899 C CA . GLN A 1 111 ? 34.519 2.928 -13.255 1.00 43.12 111 GLN A CA 1
ATOM 900 C C . GLN A 1 111 ? 34.990 2.046 -14.403 1.00 43.12 111 GLN A C 1
ATOM 902 O O . GLN A 1 111 ? 34.356 0.980 -14.598 1.00 43.12 111 GLN A O 1
#

pLDDT: mean 89.83, std 14.21, range [33.06, 98.56]

Radius of gyration: 14.94 Å; chains: 1; bounding box: 50×29×35 Å

Foldseek 3Di:
DQPPQWDWDQDPQRFTWIAGRVVRDIDGQGHNCCCVVQVFDDWDAASVRQWIKTWGPQDVVQLWTFIWIQGSVPRDIDGPDNVDNPFIFSDKDYDPDDRHMDTHGDDDDDD